Protein AF-A0A0K8ULM8-F1 (afdb_monomer)

Sequence (100 aa):
MISCGAITNAAPNDSIGDVQRIQILDDVSTVVANISDPATWPVTRNGKIIGHIITSGPLQTHIDNYPKNDTGRHFFNYHFTKKLASNETVQRRWFIYSVS

Organism: Bactrocera latifrons (NCBI:txid174628)

Mean predicted aligned error: 14.04 Å

Secondary structure (DSSP, 8-state):
---PPPP--------S---------SS-------TTSGGG--SS--HHHHHHHHHH-------SSPPB-TTS-B--GGGGEEE-TTS-EEE-TT------

Structure (mmCIF, N/CA/C/O backbone):
data_AF-A0A0K8ULM8-F1
#
_entry.id   AF-A0A0K8ULM8-F1
#
loop_
_atom_site.group_PDB
_atom_site.id
_atom_site.type_symbol
_atom_site.label_atom_id
_atom_site.label_alt_id
_atom_site.label_comp_id
_atom_site.label_asym_id
_atom_site.label_entity_id
_atom_site.label_seq_id
_atom_site.pdbx_PDB_ins_code
_atom_site.Cartn_x
_atom_site.Cartn_y
_atom_site.Cartn_z
_atom_site.occupancy
_atom_site.B_iso_or_equiv
_atom_site.auth_seq_id
_atom_site.auth_comp_id
_atom_site.auth_asym_id
_atom_site.auth_atom_id
_atom_site.pdbx_PDB_model_num
ATOM 1 N N . MET A 1 1 ? -18.093 41.094 -51.928 1.00 38.03 1 MET A N 1
ATOM 2 C CA . MET A 1 1 ? -18.862 40.072 -52.670 1.00 38.03 1 MET A CA 1
ATOM 3 C C . MET A 1 1 ? -18.594 38.733 -51.991 1.00 38.03 1 MET A C 1
ATOM 5 O O . MET A 1 1 ? -17.486 38.525 -51.521 1.00 38.03 1 MET A O 1
ATOM 9 N N . ILE A 1 2 ? -19.654 37.958 -51.792 1.00 44.78 2 ILE A N 1
ATOM 10 C CA . ILE A 1 2 ? -19.868 36.917 -50.770 1.00 44.78 2 ILE A CA 1
ATOM 11 C C . ILE A 1 2 ? -19.051 35.640 -51.037 1.00 44.78 2 ILE A C 1
ATOM 13 O O . ILE A 1 2 ? -18.986 35.227 -52.187 1.00 44.78 2 ILE A O 1
ATOM 17 N N . SER A 1 3 ? -18.523 34.982 -49.992 1.00 37.94 3 SER A N 1
ATOM 18 C CA . SER A 1 3 ? -18.799 33.551 -49.736 1.00 37.94 3 SER A CA 1
ATOM 19 C C . SER A 1 3 ? -18.240 33.088 -48.383 1.00 37.94 3 SER A C 1
ATOM 21 O O . SER A 1 3 ? -17.030 33.043 -48.174 1.00 37.94 3 SER A O 1
ATOM 23 N N . CYS A 1 4 ? -19.145 32.757 -47.458 1.00 46.62 4 CYS A N 1
ATOM 24 C CA . CYS A 1 4 ? -18.856 32.083 -46.196 1.00 46.62 4 CYS A CA 1
ATOM 25 C C . CYS A 1 4 ? -18.662 30.579 -46.449 1.00 46.62 4 CYS A C 1
ATOM 27 O O . CYS A 1 4 ? -19.546 29.931 -47.006 1.00 46.62 4 CYS A O 1
ATOM 29 N N . GLY A 1 5 ? -17.529 30.024 -46.011 1.00 42.94 5 GLY A N 1
ATOM 30 C CA . GLY A 1 5 ? -17.301 28.579 -45.937 1.00 42.94 5 GLY A CA 1
ATOM 31 C C . GLY A 1 5 ? -17.874 27.996 -44.642 1.00 42.94 5 GLY A C 1
ATOM 32 O O . GLY A 1 5 ? -17.769 28.612 -43.586 1.00 42.94 5 GLY A O 1
ATOM 33 N N . ALA A 1 6 ? -18.521 26.838 -44.753 1.00 46.03 6 ALA A N 1
ATOM 34 C CA . ALA A 1 6 ? -19.407 26.230 -43.764 1.00 46.03 6 ALA A CA 1
ATOM 35 C C . ALA A 1 6 ? -18.763 25.890 -42.403 1.00 46.03 6 ALA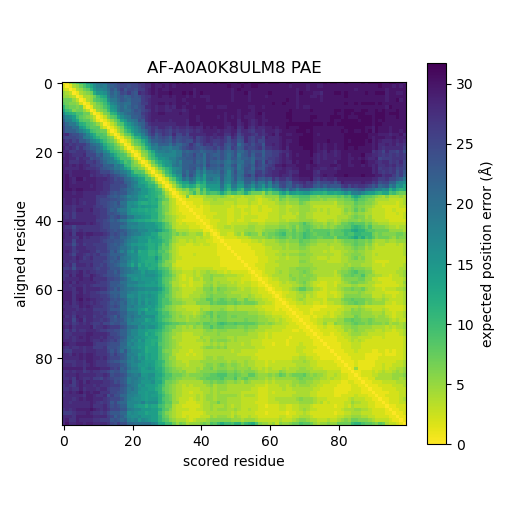 A C 1
ATOM 37 O O . ALA A 1 6 ? -17.691 25.293 -42.333 1.00 46.03 6 ALA A O 1
ATOM 38 N N . ILE A 1 7 ? -19.502 26.175 -41.325 1.00 44.03 7 ILE A N 1
ATOM 39 C CA . ILE A 1 7 ? -19.307 25.580 -39.998 1.00 44.03 7 ILE A CA 1
ATOM 40 C C . ILE A 1 7 ? -20.066 24.251 -39.999 1.00 44.03 7 ILE A C 1
ATOM 42 O O . ILE A 1 7 ? -21.289 24.244 -40.144 1.00 44.03 7 ILE A O 1
ATOM 46 N N . THR A 1 8 ? -19.364 23.132 -39.837 1.00 50.81 8 THR A N 1
ATOM 47 C CA . THR A 1 8 ? -20.002 21.868 -39.453 1.00 50.81 8 THR A CA 1
ATOM 48 C C . THR A 1 8 ? -19.698 21.618 -37.983 1.00 50.81 8 THR A C 1
ATOM 50 O O . THR A 1 8 ? -18.544 21.532 -37.573 1.00 50.81 8 THR A O 1
ATOM 53 N N . ASN A 1 9 ? -20.754 21.578 -37.173 1.00 50.25 9 ASN A N 1
ATOM 54 C CA . ASN A 1 9 ? -20.685 21.153 -35.784 1.00 50.25 9 ASN A CA 1
ATOM 55 C C . ASN A 1 9 ? -20.622 19.620 -35.768 1.00 50.25 9 ASN A C 1
ATOM 57 O O . ASN A 1 9 ? -21.596 18.972 -36.148 1.00 50.25 9 ASN A O 1
ATOM 61 N N . ALA A 1 10 ? -19.507 19.048 -35.314 1.00 44.75 10 ALA A N 1
ATOM 62 C CA . ALA A 1 10 ? -19.428 17.653 -34.890 1.00 44.75 10 ALA A CA 1
ATOM 63 C C . ALA A 1 10 ? -19.117 17.624 -33.385 1.00 44.75 10 ALA A C 1
ATOM 65 O O . ALA A 1 10 ? -18.285 18.388 -32.899 1.00 44.75 10 ALA A O 1
ATOM 66 N N . ALA A 1 11 ? -19.875 16.812 -32.650 1.00 54.69 11 ALA A N 1
ATOM 67 C CA . ALA A 1 11 ? -19.923 16.750 -31.192 1.00 54.69 11 ALA A CA 1
ATOM 68 C C . ALA A 1 11 ? -18.554 16.474 -30.529 1.00 54.69 11 ALA A C 1
ATOM 70 O O . ALA A 1 11 ? -17.748 15.739 -31.097 1.00 54.69 11 ALA A O 1
ATOM 71 N N . PRO A 1 12 ? -18.302 16.969 -29.300 1.00 51.88 12 PRO A N 1
ATOM 72 C CA . PRO A 1 12 ? -17.179 16.518 -28.499 1.00 51.88 12 PRO A CA 1
ATOM 73 C C . PRO A 1 12 ? -17.620 15.271 -2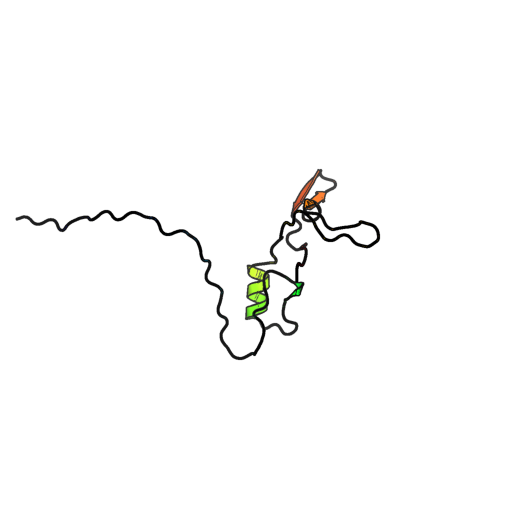7.737 1.00 51.88 12 PRO A C 1
ATOM 75 O O . PRO A 1 12 ? -18.300 15.363 -26.717 1.00 51.88 12 PRO A O 1
ATOM 78 N N . ASN A 1 13 ? -17.272 14.096 -28.237 1.00 51.44 13 ASN A N 1
ATOM 79 C CA . ASN A 1 13 ? -17.326 12.901 -27.414 1.00 51.44 13 ASN A CA 1
ATOM 80 C C . ASN A 1 13 ? -16.326 11.886 -27.937 1.00 51.44 13 ASN A C 1
ATOM 82 O O . ASN A 1 13 ? -16.675 11.087 -28.792 1.00 51.44 13 ASN A O 1
ATOM 86 N N . ASP A 1 14 ? -15.115 11.928 -27.399 1.00 43.56 14 ASP A N 1
ATOM 87 C CA . ASP A 1 14 ? -14.347 10.712 -27.207 1.00 43.56 14 ASP A CA 1
ATOM 88 C C . ASP A 1 14 ? -13.715 10.790 -25.825 1.00 43.56 14 ASP A C 1
ATOM 90 O O . ASP A 1 14 ? -12.976 11.714 -25.478 1.00 43.56 14 ASP A O 1
ATOM 94 N N . SER A 1 15 ? -14.151 9.842 -25.007 1.00 44.84 15 SER A N 1
ATOM 95 C CA . SER A 1 15 ? -13.773 9.619 -23.630 1.00 44.84 15 SER A CA 1
ATOM 96 C 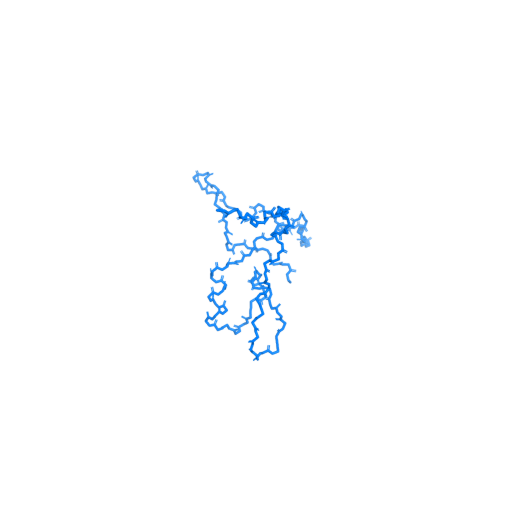C . SER A 1 15 ? -12.286 9.853 -23.384 1.00 44.84 15 SER A C 1
ATOM 98 O O . SER A 1 15 ? -11.418 9.268 -24.027 1.00 44.84 15 SER A O 1
ATOM 100 N N . ILE A 1 16 ? -12.005 10.643 -22.348 1.00 47.56 16 ILE A N 1
ATOM 101 C CA . ILE A 1 16 ? -10.769 10.545 -21.572 1.00 47.56 16 ILE A CA 1
ATOM 102 C C . ILE A 1 16 ? -10.733 9.132 -20.991 1.00 47.56 16 ILE A C 1
ATOM 104 O O . ILE A 1 16 ? -11.333 8.832 -19.963 1.00 47.56 16 ILE A O 1
ATOM 108 N N . GLY A 1 17 ? -10.096 8.237 -21.722 1.00 47.78 17 GLY A N 1
ATOM 109 C CA . GLY A 1 17 ? -10.040 6.824 -21.413 1.00 47.78 17 GLY A CA 1
ATOM 110 C C . GLY A 1 17 ? -8.983 6.222 -22.300 1.00 47.78 17 GLY A C 1
ATOM 111 O O . GLY A 1 17 ? -9.313 5.682 -23.339 1.00 47.78 17 GLY A O 1
ATOM 112 N N . ASP A 1 18 ? -7.729 6.491 -21.941 1.00 42.56 18 ASP A N 1
ATOM 113 C CA . ASP A 1 18 ? -6.588 5.586 -22.066 1.00 42.56 18 ASP A CA 1
ATOM 114 C C . ASP A 1 18 ? -5.320 6.406 -21.838 1.00 42.56 18 ASP A C 1
ATOM 116 O O . ASP A 1 18 ? -4.723 6.992 -22.744 1.00 42.56 18 ASP A O 1
ATOM 120 N N . VAL A 1 19 ? -4.908 6.473 -20.570 1.00 44.75 19 VAL A N 1
ATOM 121 C CA . VAL A 1 19 ? -3.560 6.913 -20.213 1.00 44.75 19 VAL A CA 1
ATOM 122 C C . VAL A 1 19 ? -2.616 5.907 -20.860 1.00 44.75 19 VAL A C 1
ATOM 124 O O . VAL A 1 19 ? -2.509 4.765 -20.411 1.00 44.75 19 VAL A O 1
ATOM 127 N N . GLN A 1 20 ? -2.002 6.300 -21.974 1.00 46.03 20 GLN A N 1
ATOM 128 C CA . GLN A 1 20 ? -1.153 5.412 -22.748 1.00 46.03 20 GLN A CA 1
ATOM 129 C C . GLN A 1 20 ? -0.008 4.884 -21.880 1.00 46.03 20 GLN A C 1
ATOM 131 O O . GLN A 1 20 ? 0.871 5.610 -21.415 1.00 46.03 20 GLN A O 1
ATOM 136 N N . ARG A 1 21 ? -0.076 3.569 -21.681 1.00 44.38 21 ARG A N 1
ATOM 137 C CA . ARG A 1 21 ? 0.951 2.651 -21.199 1.00 44.38 21 ARG A CA 1
ATOM 138 C C . ARG A 1 21 ? 2.320 3.062 -21.746 1.00 44.38 21 ARG A C 1
ATOM 140 O O . ARG A 1 21 ? 2.549 2.985 -22.950 1.00 44.38 21 ARG A O 1
ATOM 147 N N . ILE A 1 22 ? 3.231 3.479 -20.867 1.00 45.75 22 ILE A N 1
ATOM 148 C CA . ILE A 1 22 ? 4.605 3.813 -21.253 1.00 45.75 22 ILE A CA 1
ATOM 149 C C . ILE A 1 22 ? 5.266 2.538 -21.800 1.00 45.75 22 ILE A C 1
ATOM 151 O O . ILE A 1 22 ? 5.566 1.608 -21.054 1.00 45.75 22 ILE A O 1
ATOM 155 N N . GLN A 1 23 ? 5.471 2.489 -23.115 1.00 51.12 23 GLN A N 1
ATOM 156 C CA . GLN A 1 23 ? 6.321 1.506 -23.782 1.00 51.12 23 GLN A CA 1
ATOM 157 C C . GLN A 1 23 ? 7.772 1.950 -23.570 1.00 51.12 23 GLN A C 1
ATOM 159 O O . GLN A 1 23 ? 8.298 2.760 -24.330 1.00 51.12 23 GLN A O 1
ATOM 164 N N . ILE A 1 24 ? 8.414 1.474 -22.501 1.00 42.94 24 ILE A N 1
ATOM 165 C CA . ILE A 1 24 ? 9.869 1.607 -22.365 1.00 42.94 24 ILE A CA 1
ATOM 166 C C . ILE A 1 24 ? 10.481 0.503 -23.227 1.00 42.94 24 ILE A C 1
ATOM 168 O O . ILE A 1 24 ? 10.662 -0.621 -22.767 1.00 42.94 24 ILE A O 1
ATOM 172 N N . LEU A 1 25 ? 10.723 0.807 -24.500 1.00 53.81 25 LEU A N 1
ATOM 173 C CA . LEU A 1 25 ? 11.468 -0.065 -25.397 1.00 53.81 25 LEU A CA 1
ATOM 174 C C . LEU A 1 25 ? 12.934 0.374 -25.354 1.00 53.81 25 LEU A C 1
ATOM 176 O O . LEU A 1 25 ? 13.241 1.467 -25.810 1.00 53.81 25 LEU A O 1
ATOM 180 N N . ASP A 1 26 ? 13.775 -0.434 -24.708 1.00 42.72 26 ASP A N 1
ATOM 181 C CA . ASP A 1 26 ? 15.166 -0.701 -25.095 1.00 42.72 26 ASP A CA 1
ATOM 182 C C . ASP A 1 26 ? 15.719 -1.839 -24.211 1.00 42.72 26 ASP A C 1
ATOM 184 O O . ASP A 1 26 ? 15.972 -1.677 -23.018 1.00 42.72 26 ASP A O 1
ATOM 188 N N . ASP A 1 27 ? 15.824 -3.013 -24.836 1.00 51.16 27 ASP A N 1
ATOM 189 C CA . ASP A 1 27 ? 16.741 -4.124 -24.548 1.00 51.16 27 ASP A CA 1
ATOM 190 C C . ASP A 1 27 ? 16.953 -4.573 -23.086 1.00 51.16 27 ASP A C 1
ATOM 192 O O . ASP A 1 27 ? 18.065 -4.566 -22.569 1.00 51.16 27 ASP A O 1
ATOM 196 N N . VAL A 1 28 ? 15.892 -5.049 -22.425 1.00 44.91 28 VAL A N 1
ATOM 197 C CA . VAL A 1 28 ? 15.986 -6.118 -21.412 1.00 44.91 28 VAL A CA 1
ATOM 198 C C . VAL A 1 28 ? 14.707 -6.949 -21.501 1.00 44.91 28 VAL A C 1
ATOM 200 O O . VAL A 1 28 ? 13.615 -6.451 -21.237 1.00 44.91 28 VAL A O 1
ATOM 203 N N . SER A 1 29 ? 14.835 -8.234 -21.837 1.00 52.53 29 SER A N 1
ATOM 204 C CA . SER A 1 29 ? 13.782 -9.248 -21.686 1.00 52.53 29 SER A CA 1
ATOM 205 C C . SER A 1 29 ? 13.256 -9.257 -20.245 1.00 52.53 29 SER A C 1
ATOM 207 O O . SER A 1 29 ? 13.777 -9.974 -19.393 1.00 52.53 29 SER A O 1
ATOM 209 N N . THR A 1 30 ? 12.244 -8.451 -19.941 1.00 49.62 30 THR A N 1
ATOM 210 C CA . THR A 1 30 ? 11.673 -8.349 -18.598 1.00 49.62 30 THR A CA 1
ATOM 211 C C . THR A 1 30 ? 10.185 -8.072 -18.695 1.00 49.62 30 THR A C 1
ATOM 213 O O . THR A 1 30 ? 9.741 -7.151 -19.373 1.00 49.62 30 THR A O 1
ATOM 216 N N . VAL A 1 31 ? 9.414 -8.919 -18.018 1.00 55.81 31 VAL A N 1
ATOM 217 C CA . VAL A 1 31 ? 7.997 -8.726 -17.712 1.00 55.81 31 VAL A CA 1
ATOM 218 C C . VAL A 1 31 ? 7.775 -7.262 -17.332 1.00 55.81 31 VAL A C 1
ATOM 220 O O . VAL A 1 31 ? 8.499 -6.741 -16.486 1.00 55.81 31 VAL A O 1
ATOM 223 N N . VAL A 1 32 ? 6.814 -6.591 -17.974 1.00 59.84 32 VAL A N 1
ATOM 224 C CA . VAL A 1 32 ? 6.461 -5.201 -17.653 1.00 59.84 32 VAL A CA 1
ATOM 225 C C . VAL A 1 32 ? 6.036 -5.155 -16.186 1.00 59.84 32 VAL A C 1
ATOM 227 O O . VAL A 1 32 ? 4.916 -5.533 -15.849 1.00 59.84 32 VAL A O 1
ATOM 230 N N . ALA A 1 33 ? 6.956 -4.751 -15.312 1.00 70.25 33 ALA A N 1
ATOM 231 C CA . ALA A 1 33 ? 6.704 -4.622 -13.888 1.00 70.25 33 ALA A CA 1
ATOM 232 C C . ALA A 1 33 ? 5.634 -3.551 -13.662 1.00 70.25 33 ALA A C 1
ATOM 234 O O . ALA A 1 33 ? 5.684 -2.473 -14.262 1.00 70.25 33 ALA A O 1
ATOM 235 N N . ASN A 1 34 ? 4.665 -3.835 -12.793 1.00 82.62 34 ASN A N 1
ATOM 236 C CA . ASN A 1 34 ? 3.686 -2.842 -12.381 1.00 82.62 34 ASN A CA 1
ATOM 237 C C . ASN A 1 34 ? 4.371 -1.796 -11.489 1.00 82.62 34 ASN A C 1
ATOM 239 O O . ASN A 1 34 ? 4.421 -1.936 -10.274 1.00 82.62 34 ASN A O 1
ATOM 243 N N . ILE A 1 35 ? 4.875 -0.712 -12.080 1.00 85.38 35 ILE A N 1
ATOM 244 C CA . ILE A 1 35 ? 5.618 0.334 -11.353 1.00 85.38 35 ILE A CA 1
ATOM 245 C C . ILE A 1 35 ? 4.795 0.941 -10.194 1.00 85.38 35 ILE A C 1
ATOM 247 O O . ILE A 1 35 ? 5.373 1.465 -9.244 1.00 85.38 35 ILE A O 1
ATOM 251 N N . SER A 1 36 ? 3.463 0.835 -10.209 1.00 85.56 36 SER A N 1
ATOM 252 C CA . SER A 1 36 ? 2.607 1.290 -9.107 1.00 85.56 36 SER A CA 1
ATOM 253 C C . SER A 1 36 ? 2.634 0.383 -7.870 1.00 85.56 36 SER A C 1
ATOM 255 O O . SER A 1 36 ? 2.251 0.849 -6.796 1.00 85.56 36 SER A O 1
ATOM 257 N N . ASP A 1 37 ? 3.086 -0.870 -7.998 1.00 88.62 37 ASP A N 1
ATOM 258 C CA . ASP A 1 37 ? 3.252 -1.819 -6.895 1.00 88.62 37 ASP A CA 1
ATOM 259 C C . ASP A 1 37 ? 4.746 -2.012 -6.551 1.00 88.62 37 ASP A C 1
ATOM 261 O O . ASP A 1 37 ? 5.484 -2.656 -7.310 1.00 88.62 37 ASP A O 1
ATOM 265 N N . PRO A 1 38 ? 5.199 -1.499 -5.390 1.00 88.75 38 PRO A N 1
ATOM 266 C CA . PRO A 1 38 ? 6.538 -1.708 -4.856 1.00 88.75 38 PRO A CA 1
ATOM 267 C C . PRO A 1 38 ? 7.038 -3.147 -4.828 1.00 88.75 38 PRO A C 1
ATOM 269 O O . PRO A 1 38 ? 8.246 -3.352 -4.958 1.00 88.75 38 PRO A O 1
ATOM 272 N N . ALA A 1 39 ? 6.154 -4.138 -4.676 1.00 89.12 39 ALA A N 1
ATOM 273 C CA . ALA A 1 39 ? 6.553 -5.543 -4.677 1.00 89.12 39 ALA A CA 1
ATOM 274 C C . ALA A 1 39 ? 7.108 -5.999 -6.035 1.00 89.12 39 ALA A C 1
ATOM 276 O O . ALA A 1 39 ? 7.887 -6.948 -6.095 1.00 89.12 39 ALA A O 1
ATOM 277 N N . THR A 1 40 ? 6.760 -5.299 -7.118 1.00 88.94 40 THR A N 1
ATOM 278 C CA . THR A 1 40 ? 7.210 -5.631 -8.477 1.00 88.94 40 THR A CA 1
ATOM 279 C C . THR A 1 40 ? 8.375 -4.773 -8.960 1.00 88.94 40 THR A C 1
ATOM 281 O O . THR A 1 40 ? 8.879 -4.983 -10.063 1.00 88.94 40 THR A O 1
ATOM 284 N N . TRP A 1 41 ? 8.833 -3.798 -8.168 1.00 87.50 41 TRP A N 1
ATOM 285 C CA . TRP A 1 41 ? 9.914 -2.918 -8.598 1.00 87.50 41 TRP A CA 1
ATOM 286 C C . TRP A 1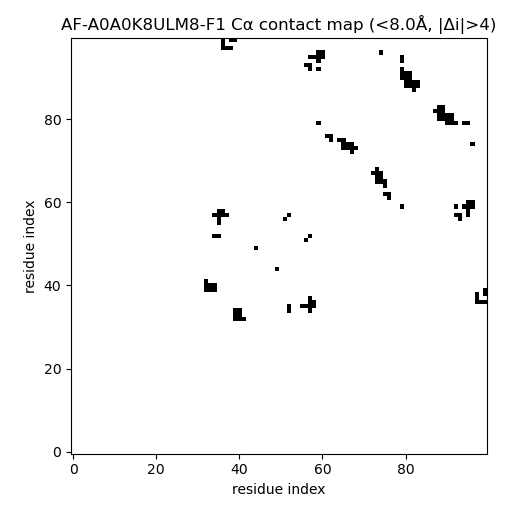 41 ? 11.195 -3.713 -8.870 1.00 87.50 41 TRP A C 1
ATOM 288 O O . TRP A 1 41 ? 11.680 -4.409 -7.973 1.00 87.50 41 TRP A O 1
ATOM 298 N N . PRO A 1 42 ? 11.825 -3.538 -10.045 1.00 84.69 42 PRO A N 1
ATOM 299 C CA . PRO A 1 42 ? 12.978 -4.341 -10.435 1.00 84.69 42 PRO A CA 1
ATOM 300 C C . PRO A 1 42 ? 14.124 -4.163 -9.439 1.00 84.69 42 PRO A C 1
ATOM 302 O O . PRO A 1 42 ? 14.292 -3.079 -8.884 1.00 84.69 42 PRO A O 1
ATOM 305 N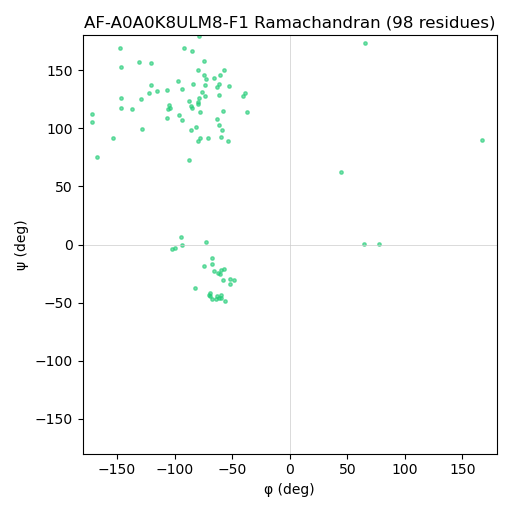 N . VAL A 1 43 ? 14.911 -5.213 -9.195 1.00 84.81 43 VAL A N 1
ATOM 306 C CA . VAL A 1 43 ? 16.058 -5.149 -8.267 1.00 84.81 43 VAL A CA 1
ATOM 307 C C . VAL A 1 43 ? 17.109 -4.170 -8.792 1.00 84.81 43 VAL A C 1
ATOM 309 O O . VAL A 1 43 ? 17.563 -3.285 -8.068 1.00 84.81 43 VAL A O 1
ATOM 312 N N . THR A 1 44 ? 17.437 -4.278 -10.080 1.00 85.44 44 THR A N 1
ATOM 313 C CA . THR A 1 44 ? 18.312 -3.334 -10.778 1.00 85.44 44 THR A CA 1
ATOM 314 C C . THR A 1 44 ? 17.480 -2.163 -11.291 1.00 85.44 44 THR A C 1
ATOM 316 O O . THR A 1 44 ? 16.573 -2.348 -12.102 1.00 85.44 44 THR A O 1
ATOM 319 N N . ARG A 1 45 ? 17.780 -0.945 -10.830 1.00 83.25 45 ARG A N 1
ATOM 320 C CA . ARG A 1 45 ? 17.058 0.278 -11.218 1.00 83.25 45 ARG A CA 1
ATOM 321 C C . ARG A 1 45 ? 18.026 1.283 -11.815 1.00 83.25 45 ARG A C 1
ATOM 323 O O . ARG A 1 45 ? 19.056 1.583 -11.220 1.00 83.25 45 ARG A O 1
ATOM 330 N N . ASN A 1 46 ? 17.674 1.825 -12.976 1.00 88.31 46 ASN A N 1
ATOM 331 C CA . ASN A 1 46 ? 18.376 2.962 -13.563 1.00 88.31 46 ASN A CA 1
ATOM 332 C C . ASN A 1 46 ? 17.715 4.285 -13.131 1.00 88.31 46 ASN A C 1
ATOM 334 O O . ASN A 1 46 ? 16.609 4.297 -12.584 1.00 88.31 46 ASN A O 1
ATOM 338 N N . GLY A 1 47 ? 18.378 5.414 -13.398 1.00 90.19 47 GLY A N 1
ATOM 339 C CA . GLY A 1 47 ? 17.880 6.736 -13.000 1.00 90.19 47 GLY A CA 1
ATOM 340 C C . GLY A 1 47 ? 16.494 7.081 -13.561 1.00 90.19 47 GLY A C 1
ATOM 341 O O . GLY A 1 47 ? 15.721 7.752 -12.886 1.00 90.19 47 GLY A O 1
ATOM 342 N N . LYS A 1 48 ? 16.139 6.567 -14.748 1.00 87.88 48 LYS A N 1
ATOM 343 C CA . LYS A 1 48 ? 14.813 6.775 -15.352 1.00 87.88 48 LYS A CA 1
ATOM 344 C C . LYS A 1 48 ? 13.715 6.061 -14.556 1.00 87.88 48 LYS A C 1
ATOM 346 O O . LYS A 1 48 ? 12.708 6.679 -14.228 1.00 87.88 48 LYS A O 1
ATOM 351 N N . ILE A 1 49 ? 13.928 4.792 -14.199 1.00 86.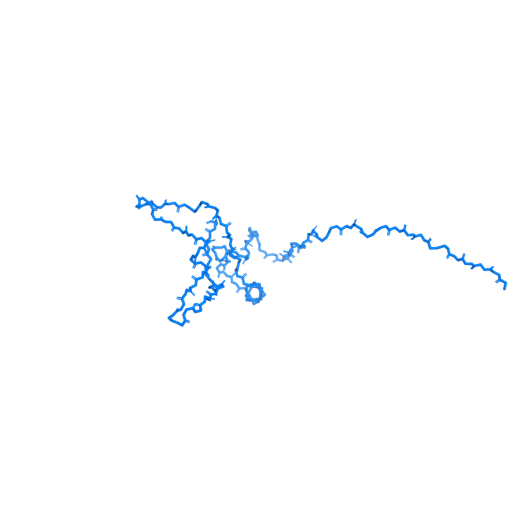88 49 ILE A N 1
ATOM 352 C CA . ILE A 1 49 ? 12.985 4.002 -13.388 1.00 86.88 49 ILE A CA 1
ATOM 353 C C . ILE A 1 49 ? 12.823 4.631 -12.002 1.00 86.88 49 ILE A C 1
ATOM 355 O O . ILE A 1 49 ? 11.703 4.784 -11.523 1.00 86.88 49 ILE A O 1
ATOM 359 N N . ILE A 1 50 ? 13.930 5.042 -11.375 1.00 89.94 50 ILE A N 1
ATOM 360 C CA . ILE A 1 50 ? 13.896 5.721 -10.072 1.00 89.94 50 ILE A CA 1
ATOM 361 C C . ILE A 1 50 ? 13.111 7.033 -10.174 1.00 89.94 50 ILE A C 1
ATOM 363 O O . ILE A 1 50 ? 12.244 7.283 -9.339 1.00 89.94 50 ILE A O 1
ATOM 367 N N . GLY A 1 51 ? 13.368 7.835 -11.212 1.00 92.00 51 GLY A N 1
ATOM 368 C CA . GLY A 1 51 ? 12.626 9.066 -11.478 1.00 92.00 51 GLY A CA 1
ATOM 369 C C . GLY A 1 51 ? 11.125 8.812 -11.595 1.00 92.00 51 GLY A C 1
ATOM 370 O O . GLY A 1 51 ? 10.344 9.452 -10.896 1.00 92.00 51 GLY A O 1
ATOM 371 N N . HIS A 1 52 ? 10.723 7.812 -12.382 1.00 88.19 52 HIS A N 1
ATOM 372 C CA . HIS A 1 52 ? 9.317 7.422 -12.504 1.00 88.19 52 HIS A CA 1
ATOM 373 C C . HIS A 1 52 ? 8.695 6.986 -11.170 1.00 88.19 52 HIS A C 1
ATOM 375 O O . HIS A 1 52 ? 7.613 7.461 -10.836 1.00 88.19 52 HIS A O 1
ATOM 381 N N . ILE A 1 53 ? 9.374 6.146 -10.379 1.00 88.81 53 ILE A N 1
ATOM 382 C CA . ILE A 1 53 ? 8.880 5.709 -9.060 1.00 88.81 53 ILE A CA 1
ATOM 383 C C . ILE A 1 53 ? 8.665 6.906 -8.128 1.00 88.81 53 ILE A C 1
ATOM 385 O O . ILE A 1 53 ? 7.652 6.973 -7.436 1.00 88.81 53 ILE A O 1
ATOM 389 N N . ILE A 1 54 ? 9.603 7.855 -8.103 1.00 89.25 54 ILE A N 1
ATOM 390 C CA . ILE A 1 54 ? 9.522 9.031 -7.228 1.00 89.25 54 ILE A CA 1
ATOM 391 C C . ILE A 1 54 ? 8.393 9.966 -7.671 1.00 89.25 54 ILE A C 1
ATOM 393 O O . ILE A 1 54 ? 7.648 10.458 -6.824 1.00 89.25 54 ILE A O 1
ATOM 397 N N . THR A 1 55 ? 8.264 10.217 -8.976 1.00 90.12 55 THR A N 1
ATOM 398 C CA . THR A 1 55 ? 7.252 11.135 -9.512 1.00 90.12 55 THR A CA 1
ATOM 399 C C . THR A 1 55 ? 5.842 10.569 -9.387 1.00 90.12 55 THR A C 1
ATOM 401 O O . THR A 1 55 ? 4.931 11.301 -9.007 1.00 90.12 55 THR A O 1
ATOM 404 N N . SER A 1 56 ? 5.648 9.287 -9.698 1.00 87.06 56 SER A N 1
ATOM 405 C CA . SER A 1 56 ? 4.326 8.657 -9.661 1.00 87.06 56 SER A CA 1
ATOM 406 C C . SER A 1 56 ? 3.930 8.204 -8.256 1.00 87.06 56 SER A C 1
ATOM 408 O O . SER A 1 56 ? 2.769 8.337 -7.876 1.00 87.06 56 SER A O 1
ATOM 410 N N . GLY A 1 57 ? 4.885 7.695 -7.474 1.00 85.44 57 GLY A N 1
ATOM 411 C CA . GLY A 1 57 ? 4.614 7.045 -6.196 1.00 85.44 57 GLY A CA 1
ATOM 412 C C . GLY A 1 57 ? 3.820 5.737 -6.341 1.00 85.44 57 GLY A C 1
ATOM 413 O O . GLY A 1 57 ? 3.382 5.369 -7.435 1.00 85.44 57 GLY A O 1
ATOM 414 N N . PRO A 1 58 ? 3.647 4.995 -5.238 1.00 88.12 58 PRO A N 1
ATOM 415 C CA . PRO A 1 58 ? 2.845 3.782 -5.240 1.00 88.12 58 PRO A CA 1
ATOM 416 C C . PRO A 1 58 ? 1.347 4.112 -5.156 1.00 88.12 58 PRO A C 1
ATOM 418 O O . PRO A 1 58 ? 0.953 5.109 -4.543 1.00 88.12 58 PRO A O 1
ATOM 421 N N . LEU A 1 59 ? 0.5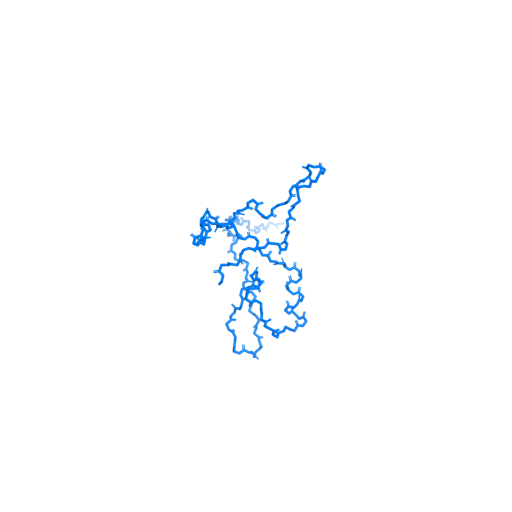01 3.259 -5.737 1.00 88.00 59 LEU A N 1
ATOM 422 C CA . LEU A 1 59 ? -0.954 3.430 -5.687 1.00 88.00 59 LEU A CA 1
ATOM 423 C C . LEU A 1 59 ? -1.549 2.654 -4.505 1.00 88.00 59 LEU A C 1
ATOM 425 O O . LEU A 1 59 ? -1.240 1.484 -4.291 1.00 88.00 59 LEU A O 1
ATOM 429 N N . GLN A 1 60 ? -2.436 3.296 -3.745 1.00 90.56 60 GLN A N 1
ATOM 430 C CA . GLN A 1 60 ? -3.212 2.620 -2.707 1.00 90.56 60 GLN A CA 1
ATOM 431 C C . GLN A 1 60 ? -4.409 1.908 -3.340 1.00 90.56 60 GLN A C 1
ATOM 433 O O . GLN A 1 60 ? -5.419 2.534 -3.652 1.00 90.56 60 GLN A O 1
ATOM 438 N N . THR A 1 61 ? -4.298 0.593 -3.522 1.00 87.44 61 THR A N 1
ATOM 439 C CA . THR A 1 61 ? -5.413 -0.237 -3.989 1.00 87.44 61 THR A CA 1
ATOM 440 C C . THR A 1 61 ? -6.356 -0.546 -2.833 1.00 87.44 61 THR A C 1
ATOM 442 O O . THR A 1 61 ? -5.963 -1.159 -1.836 1.00 87.44 61 THR A O 1
ATOM 445 N N . HIS A 1 62 ? -7.613 -0.136 -2.981 1.00 90.69 62 HIS A N 1
ATOM 446 C CA . HIS A 1 62 ? -8.674 -0.466 -2.041 1.00 90.69 62 HIS A CA 1
ATOM 447 C C . HIS A 1 62 ? -9.295 -1.802 -2.435 1.00 90.69 62 HIS A C 1
ATOM 449 O O . HIS A 1 62 ? -9.747 -1.969 -3.566 1.00 90.69 62 HIS A O 1
ATOM 455 N N . ILE A 1 63 ? -9.299 -2.748 -1.502 1.00 91.00 63 ILE A N 1
ATOM 456 C CA . ILE A 1 63 ? -9.870 -4.082 -1.697 1.00 91.00 63 ILE A CA 1
ATOM 457 C C . ILE A 1 63 ? -10.969 -4.266 -0.656 1.00 91.00 63 ILE A C 1
ATOM 459 O O . ILE A 1 63 ? -10.797 -3.886 0.504 1.00 91.00 63 ILE A O 1
ATOM 463 N N . ASP A 1 64 ? -12.098 -4.839 -1.065 1.00 90.69 64 ASP A N 1
ATOM 464 C CA . ASP A 1 64 ? -13.229 -5.058 -0.159 1.00 90.69 64 ASP A CA 1
ATOM 465 C C . ASP A 1 64 ? -12.914 -6.132 0.887 1.00 90.69 64 ASP A C 1
ATOM 467 O O . ASP A 1 64 ? -13.211 -5.968 2.068 1.00 90.69 64 ASP A O 1
ATOM 471 N N . ASN A 1 65 ? -12.260 -7.219 0.464 1.00 91.94 65 ASN A N 1
ATOM 472 C CA . ASN A 1 65 ? -11.902 -8.346 1.319 1.00 91.94 65 ASN A CA 1
ATOM 473 C C . ASN A 1 65 ? -10.417 -8.679 1.176 1.00 91.94 65 ASN A C 1
ATOM 475 O O . ASN A 1 65 ? -10.009 -9.370 0.244 1.00 91.94 65 ASN A O 1
ATOM 479 N N . TYR A 1 66 ? -9.609 -8.205 2.122 1.00 94.44 66 TYR A N 1
ATOM 480 C CA . TYR A 1 66 ? -8.202 -8.586 2.186 1.00 94.44 66 TYR A CA 1
ATOM 481 C C . TYR A 1 66 ? -8.037 -10.023 2.716 1.00 94.44 66 TYR A C 1
ATOM 483 O O . TYR A 1 66 ? -8.786 -10.436 3.611 1.00 94.44 66 TYR A O 1
ATOM 491 N N . PRO A 1 67 ? -7.030 -10.770 2.227 1.00 94.31 67 PRO A N 1
ATOM 492 C CA . PRO A 1 67 ? -6.675 -12.087 2.742 1.00 94.31 67 PRO A CA 1
ATOM 493 C C . PRO A 1 67 ? -6.462 -12.089 4.258 1.00 94.31 67 PRO A C 1
ATOM 495 O O . PRO A 1 67 ? -5.800 -11.207 4.813 1.00 94.31 67 PRO A O 1
ATOM 498 N N . LYS A 1 68 ? -7.011 -13.112 4.917 1.00 96.00 68 LYS A N 1
ATOM 499 C CA . LYS A 1 68 ? -6.840 -13.375 6.349 1.00 96.00 68 LYS A CA 1
ATOM 500 C C . LYS A 1 68 ? -5.744 -14.408 6.553 1.00 96.00 68 LYS A C 1
ATOM 502 O O . LYS A 1 68 ? -5.660 -15.370 5.798 1.00 96.00 68 LYS A O 1
ATOM 507 N N . ASN A 1 69 ? -4.928 -14.209 7.579 1.00 94.81 69 ASN A N 1
ATOM 508 C CA . ASN A 1 69 ? -4.008 -15.239 8.049 1.00 94.81 69 ASN A CA 1
ATOM 509 C C . ASN A 1 69 ? -4.742 -16.281 8.920 1.00 94.81 69 ASN A C 1
ATOM 511 O O . ASN A 1 69 ? -5.929 -16.131 9.220 1.00 94.81 69 ASN A O 1
ATOM 515 N N . ASP A 1 70 ? -4.007 -17.282 9.404 1.00 97.25 70 ASP A N 1
ATOM 516 C CA . ASP A 1 70 ? -4.539 -18.374 10.236 1.00 97.25 70 ASP A CA 1
ATOM 517 C C . ASP A 1 70 ? -5.179 -17.903 11.554 1.00 97.25 70 ASP A C 1
ATOM 519 O O . ASP A 1 70 ? -6.024 -18.587 12.124 1.00 97.25 70 ASP A O 1
ATOM 523 N N . THR A 1 71 ? -4.818 -16.708 12.037 1.00 96.50 71 THR A N 1
ATOM 524 C CA . THR A 1 71 ? -5.403 -16.098 13.241 1.00 96.50 71 THR A CA 1
ATOM 525 C C . THR A 1 71 ? -6.558 -15.140 12.922 1.00 96.50 71 THR A C 1
ATOM 527 O O . THR A 1 71 ? -7.007 -14.407 13.801 1.00 96.50 71 THR A O 1
ATOM 530 N N . GLY A 1 72 ? -7.001 -15.061 11.662 1.00 94.94 72 GLY A N 1
ATOM 531 C CA . GLY A 1 72 ? -8.074 -14.174 11.194 1.00 94.94 72 GLY A CA 1
ATOM 532 C C . GLY A 1 72 ? -7.681 -12.701 10.998 1.00 94.94 72 GLY A C 1
ATOM 533 O O . GLY A 1 72 ? -8.515 -11.880 10.597 1.00 94.94 72 GLY A O 1
ATOM 534 N N . ARG A 1 73 ? -6.419 -12.337 11.251 1.00 95.06 73 ARG A N 1
ATOM 535 C CA . ARG A 1 73 ? -5.897 -10.982 11.049 1.00 95.06 73 ARG A CA 1
ATOM 536 C C . ARG A 1 73 ? -5.729 -10.714 9.557 1.00 95.06 73 ARG A C 1
ATOM 538 O O . ARG A 1 73 ? -5.219 -11.550 8.819 1.00 95.06 73 ARG A O 1
ATOM 545 N N . HIS A 1 74 ? -6.121 -9.519 9.135 1.00 94.44 74 HIS A N 1
ATOM 546 C CA . HIS A 1 74 ? -5.984 -9.066 7.757 1.00 94.44 74 HIS A CA 1
ATOM 547 C C . HIS A 1 74 ? -5.736 -7.565 7.692 1.00 94.44 74 HIS A C 1
ATOM 549 O O . HIS A 1 74 ? -5.827 -6.843 8.691 1.00 94.44 74 HIS A O 1
ATOM 555 N N . PHE A 1 75 ? -5.382 -7.120 6.493 1.00 94.50 75 PHE A N 1
ATOM 556 C CA . PHE A 1 75 ? -5.308 -5.713 6.158 1.00 94.50 75 PHE A CA 1
ATOM 557 C C . PHE A 1 75 ? -6.715 -5.121 5.993 1.00 94.50 75 PHE A C 1
ATOM 559 O O . PHE A 1 75 ? -7.677 -5.836 5.742 1.00 94.50 75 PHE A O 1
ATOM 566 N N . PHE A 1 76 ? -6.837 -3.805 6.129 1.00 94.12 76 PHE A N 1
ATOM 567 C CA . PHE A 1 76 ? -8.070 -3.075 5.839 1.00 94.12 76 PHE A CA 1
ATOM 568 C C . PHE A 1 76 ? -7.735 -1.689 5.301 1.00 94.12 76 PHE A C 1
ATOM 570 O O . PHE A 1 76 ? -6.747 -1.096 5.741 1.00 94.12 76 PHE A O 1
ATOM 577 N N . ASN A 1 77 ? -8.627 -1.121 4.486 1.00 94.75 77 ASN A N 1
ATOM 578 C CA . ASN A 1 77 ? -8.483 0.221 3.908 1.00 94.75 77 ASN A CA 1
ATOM 579 C C . ASN A 1 77 ? -8.177 1.313 4.950 1.00 94.75 77 ASN A C 1
ATOM 581 O O . ASN A 1 77 ? -7.402 2.226 4.679 1.00 94.75 77 ASN A O 1
ATOM 585 N N . TYR A 1 78 ? -8.709 1.212 6.177 1.00 94.00 78 TYR A N 1
ATOM 586 C CA . TYR A 1 78 ? -8.457 2.225 7.211 1.00 94.00 78 TYR A CA 1
ATOM 587 C C . TYR A 1 78 ? -6.970 2.343 7.597 1.00 94.00 78 TYR A C 1
ATOM 589 O O . TYR A 1 78 ? -6.539 3.411 8.035 1.00 94.00 78 TYR A O 1
ATOM 597 N N . HIS A 1 79 ? -6.162 1.293 7.394 1.00 94.12 79 HIS A N 1
ATOM 598 C CA . HIS A 1 79 ? -4.728 1.312 7.699 1.00 94.12 79 HIS A CA 1
ATOM 599 C C . HIS A 1 79 ? -3.925 2.258 6.794 1.00 94.12 79 HIS A C 1
ATOM 601 O O . HIS A 1 79 ? -2.799 2.624 7.150 1.00 94.12 79 HIS A O 1
ATOM 607 N N . PHE A 1 80 ? -4.490 2.683 5.657 1.00 95.56 80 PHE A N 1
ATOM 608 C CA . PHE A 1 80 ? -3.910 3.712 4.788 1.00 95.56 80 PHE A CA 1
ATOM 609 C C . PHE A 1 80 ? -3.891 5.101 5.426 1.00 95.56 80 PHE A C 1
ATOM 611 O O . PHE A 1 80 ? -3.201 5.994 4.935 1.00 95.56 80 PHE A O 1
ATOM 618 N N . THR A 1 81 ? -4.588 5.291 6.543 1.00 96.31 81 THR A N 1
ATOM 619 C CA . THR A 1 81 ? -4.603 6.547 7.291 1.00 96.31 81 THR A CA 1
ATOM 620 C C . THR A 1 81 ? -4.095 6.341 8.712 1.00 96.31 81 THR A C 1
ATOM 622 O O . THR A 1 81 ? -4.097 5.232 9.250 1.00 96.31 81 THR A O 1
ATOM 625 N N . LYS A 1 82 ? -3.607 7.415 9.331 1.00 95.88 82 LYS A N 1
ATOM 626 C CA . LYS A 1 82 ? -3.244 7.432 10.748 1.00 95.88 82 LYS A CA 1
ATOM 627 C C . LYS A 1 82 ? -3.911 8.622 11.415 1.00 95.88 82 LYS A C 1
ATOM 629 O O . LYS A 1 82 ? -3.686 9.757 11.003 1.00 95.88 82 LYS A O 1
ATOM 634 N N . LYS A 1 83 ? -4.670 8.354 12.476 1.00 96.75 83 LYS A N 1
ATOM 635 C CA . LYS A 1 83 ? -5.145 9.391 13.390 1.00 96.75 83 LYS A CA 1
ATOM 636 C C . LYS A 1 83 ? -4.016 9.764 14.352 1.00 96.75 83 LYS A C 1
ATOM 638 O O . LYS A 1 83 ? -3.443 8.892 15.008 1.00 96.75 83 LYS A O 1
ATOM 643 N N . LEU A 1 84 ? -3.650 11.038 14.383 1.00 96.06 84 LEU A N 1
ATOM 644 C CA . LEU A 1 84 ? -2.620 11.580 15.265 1.00 96.06 84 LEU A CA 1
ATOM 645 C C . LEU A 1 84 ? -3.203 11.929 16.641 1.00 96.06 84 LEU A C 1
ATOM 647 O O . LEU A 1 84 ? -4.418 12.012 16.813 1.00 96.06 84 LEU A O 1
ATOM 651 N N . ALA A 1 85 ? -2.326 12.175 17.620 1.00 96.94 85 ALA A N 1
ATOM 652 C CA . ALA A 1 85 ? -2.732 12.634 18.953 1.00 96.94 85 ALA A CA 1
ATOM 653 C C . ALA A 1 85 ? -3.478 13.983 18.909 1.00 96.94 85 ALA A C 1
ATOM 655 O O . ALA A 1 85 ? -4.323 14.250 19.755 1.00 96.94 85 ALA A O 1
ATOM 656 N N . SER A 1 86 ? -3.218 14.794 17.877 1.00 96.50 86 SER A N 1
ATOM 657 C CA . SER A 1 86 ? -3.937 16.036 17.566 1.00 96.50 86 SER A CA 1
ATOM 658 C C . SER A 1 86 ? -5.352 15.824 17.008 1.00 96.50 86 SER A C 1
ATOM 660 O O . SER A 1 86 ? -6.012 16.797 16.662 1.00 96.50 86 SER A O 1
ATOM 662 N N . ASN A 1 87 ? -5.825 14.578 16.886 1.00 95.75 87 ASN A N 1
ATOM 663 C CA . ASN A 1 87 ? -7.045 14.170 16.175 1.00 95.75 87 ASN A CA 1
ATOM 664 C C . ASN A 1 87 ? -7.049 14.396 14.653 1.00 95.75 87 ASN A C 1
ATOM 666 O O . ASN A 1 87 ? -8.020 14.016 13.999 1.00 95.75 87 ASN A O 1
ATOM 670 N N . GLU A 1 88 ? -5.974 14.923 14.069 1.00 97.44 88 GLU A N 1
ATOM 671 C CA . GLU A 1 88 ? -5.813 14.995 12.617 1.00 97.44 88 GLU A CA 1
ATOM 672 C C . GLU A 1 88 ? -5.689 13.591 12.008 1.00 97.44 88 GLU A C 1
ATOM 674 O O . GLU A 1 88 ? -5.075 12.694 12.594 1.00 97.44 88 GLU A O 1
ATOM 679 N N . THR A 1 89 ? -6.258 13.398 10.817 1.00 97.38 89 THR A N 1
ATOM 680 C CA . THR A 1 89 ? -6.097 12.164 10.042 1.00 97.38 89 THR A CA 1
ATOM 681 C C . THR A 1 89 ? -5.158 12.418 8.875 1.00 97.38 89 THR A C 1
ATOM 683 O O . THR A 1 89 ? -5.474 13.193 7.979 1.00 97.38 89 THR A O 1
ATOM 686 N N . VAL A 1 90 ? -4.018 11.731 8.872 1.00 96.81 90 VAL A N 1
ATOM 687 C CA . VAL A 1 90 ? -2.999 11.862 7.825 1.00 96.81 90 VAL A CA 1
ATOM 688 C C . VAL A 1 90 ? -3.006 10.627 6.932 1.00 96.81 90 VAL A C 1
ATOM 690 O O . VAL A 1 90 ? -2.979 9.491 7.418 1.00 96.81 90 VAL A O 1
ATOM 693 N N . GLN A 1 91 ? -2.999 10.844 5.616 1.00 95.44 91 GLN A N 1
ATOM 694 C CA . GLN A 1 91 ? -2.845 9.772 4.638 1.00 95.44 91 GLN A CA 1
ATOM 695 C C . GLN A 1 91 ? -1.398 9.271 4.611 1.00 95.44 91 GLN A C 1
ATOM 697 O O . GLN A 1 91 ? -0.441 10.025 4.417 1.00 95.44 91 GLN A O 1
ATOM 702 N N . ARG A 1 92 ? -1.225 7.960 4.751 1.00 93.50 92 ARG A N 1
ATOM 703 C CA . ARG A 1 92 ? 0.072 7.287 4.687 1.00 93.50 92 ARG A CA 1
ATOM 704 C C . ARG A 1 92 ? 0.388 6.934 3.235 1.00 93.50 92 ARG A C 1
ATOM 706 O O . ARG A 1 92 ? 0.336 5.768 2.875 1.00 93.50 92 ARG A O 1
ATOM 713 N N . ARG A 1 93 ? 0.726 7.927 2.406 1.00 89.12 93 ARG A N 1
ATOM 714 C CA . ARG A 1 93 ? 0.909 7.765 0.942 1.00 89.12 93 ARG A CA 1
ATOM 715 C C . ARG A 1 93 ? 1.859 6.631 0.517 1.00 89.12 93 ARG A C 1
ATOM 717 O O . ARG A 1 93 ? 1.664 6.045 -0.534 1.00 89.12 93 ARG A O 1
ATOM 724 N N . TRP A 1 94 ? 2.858 6.304 1.339 1.00 89.38 94 TRP A N 1
ATOM 725 C CA . TRP A 1 94 ? 3.826 5.226 1.073 1.00 89.38 94 TRP A CA 1
ATOM 726 C C . TRP A 1 94 ? 3.446 3.870 1.681 1.00 89.38 94 TRP A C 1
ATOM 728 O O . TRP A 1 94 ? 4.190 2.903 1.555 1.00 89.38 94 TRP A O 1
ATOM 738 N N . PHE A 1 95 ? 2.314 3.790 2.378 1.00 92.69 95 PHE A N 1
ATOM 739 C CA . PHE A 1 95 ? 1.807 2.548 2.939 1.00 92.69 95 PHE A CA 1
ATOM 740 C C . PHE A 1 95 ? 0.793 1.960 1.962 1.00 92.69 95 PHE A C 1
ATOM 742 O O . PHE A 1 95 ? -0.272 2.541 1.759 1.00 92.69 95 PHE A O 1
ATOM 749 N N . ILE A 1 9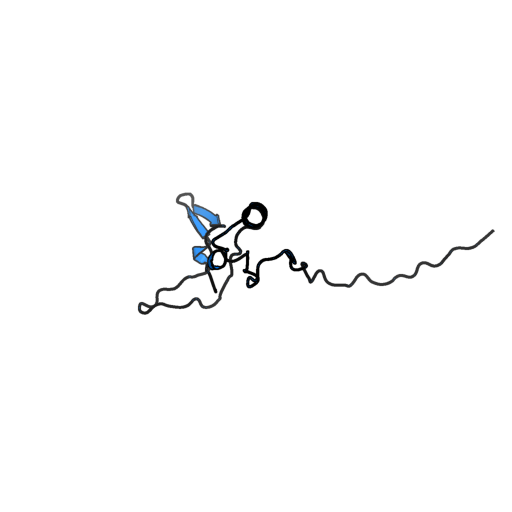6 ? 1.151 0.839 1.346 1.00 92.62 96 ILE A N 1
ATOM 750 C CA . ILE A 1 96 ? 0.370 0.175 0.301 1.00 92.62 96 ILE A CA 1
ATOM 751 C C . ILE A 1 96 ? 0.220 -1.311 0.616 1.00 92.62 96 ILE A C 1
ATOM 753 O O . ILE A 1 96 ? 1.012 -1.878 1.371 1.00 92.62 96 ILE A O 1
ATOM 757 N N . TYR A 1 97 ? -0.814 -1.923 0.049 1.00 93.31 97 TYR A N 1
ATOM 758 C CA . TYR A 1 97 ? -1.010 -3.365 0.074 1.00 93.31 97 TYR A CA 1
ATOM 759 C C . TYR A 1 97 ? -0.662 -3.923 -1.309 1.00 93.31 97 TYR A C 1
ATOM 761 O O . TYR A 1 97 ? -1.277 -3.515 -2.293 1.00 93.31 97 TYR A O 1
ATOM 769 N N . SER A 1 98 ? 0.323 -4.819 -1.375 1.00 90.75 98 SER A N 1
ATOM 770 C CA . SER A 1 98 ? 0.696 -5.517 -2.611 1.00 90.75 98 SER A CA 1
ATOM 771 C C . SER A 1 98 ? -0.321 -6.608 -2.919 1.00 90.75 98 SER A C 1
ATOM 773 O O . SER A 1 98 ? -0.638 -7.412 -2.042 1.00 90.75 98 SER A O 1
ATOM 775 N N . VAL A 1 99 ? -0.798 -6.643 -4.162 1.00 86.56 99 VAL A N 1
ATOM 776 C CA . VAL A 1 99 ? -1.638 -7.733 -4.701 1.00 86.56 99 VAL A CA 1
ATOM 777 C C . VAL A 1 99 ? -0.851 -8.684 -5.601 1.00 86.56 99 VAL A C 1
ATOM 779 O O . VAL A 1 99 ? -1.422 -9.655 -6.094 1.00 86.56 99 VAL A O 1
ATOM 782 N N . SER A 1 100 ? 0.422 -8.363 -5.837 1.00 79.62 100 SER A N 1
ATOM 783 C CA . SER A 1 100 ? 1.362 -9.168 -6.616 1.00 79.62 100 SER A CA 1
ATOM 784 C C . SER A 1 100 ? 1.823 -10.411 -5.866 1.00 79.62 100 SER A C 1
ATOM 786 O O . SER A 1 100 ? 1.927 -10.339 -4.617 1.00 79.62 100 SER A O 1
#

Foldseek 3Di:
DDDDDDDDDDDDDDDPDDPDDDPPDDDDPDDPFPLLAPVRQDPDDDPVSVVCCVVVPHDADADPDADADPVRDGDHPCVQWDQDPVRDIDGVRNDHDDPD

Radius of gyration: 22.8 Å; Cα contacts (8 Å, |Δi|>4): 71; chains: 1; bounding box: 39×58×72 Å

pLDDT: mean 76.97, std 20.89, range [37.94, 97.44]

Solvent-accessible surface area (backbone atoms only — not comparable to full-atom values): 7093 Å² total; per-residue (Å²): 136,90,83,86,82,85,87,79,91,73,83,95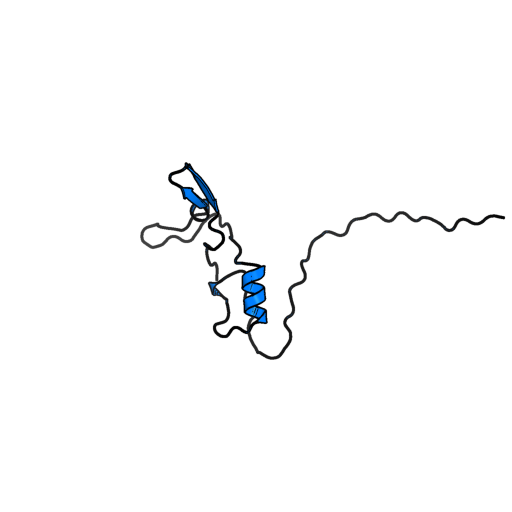,81,77,72,98,76,72,87,76,75,82,81,85,84,77,94,67,101,63,81,86,54,52,68,44,37,75,86,46,53,64,91,79,70,54,72,67,58,50,48,49,44,69,73,68,41,52,57,75,67,80,62,94,77,52,73,59,48,99,85,66,55,56,67,58,68,71,71,37,42,45,76,45,96,85,69,48,75,44,74,39,70,87,52,64,66,74,88,123